Protein AF-A0A7C4YQ25-F1 (afdb_monomer)

Sequence (132 aa):
METMRRYRIRTRPFLCIDPVEAVETGVTVGEETVEELLLIPNPGLGIYTMYAVVMDQPENEIRNIPVMKRGEIVFEKRSEASHYAKKRGDPYVLCGVKSTRVVNQDEIEQFRSIHPGEDDILKKLKMFDTRK

Radius of gyration: 16.85 Å; Cα contacts (8 Å, |Δi|>4): 209; chains: 1; bounding box: 62×26×36 Å

Nearest PDB structures (foldseek):
  5u6f-assembly1_A  TM=2.896E-01  e=2.736E+00  Mobiluncus mulieris
  5u5o-assembly1_A  TM=2.972E-01  e=3.452E+00  Mobiluncus mulieris
  1c7s-assembly1_A-2  TM=2.455E-01  e=6.543E+00  Serratia marcescens

Foldseek 3Di:
DDKAKWKEWPPDFFIHRDVLLRVVVDDPPPDTWIKIWIKDWPDDPDDFQKKKKFFPDDVVVLVVDRRVRRQIGMDRDPVVQVVSDVVVDPPITMIGGPDMDTDDPVNNVVVCVVCVDVVNVVVVVVVVVPPD

Mean predicted aligned error: 8.22 Å

Solvent-accessible surface area (backbone atoms only — not comparable to full-atom values): 7607 Å² total; per-residue (Å²): 133,77,69,49,68,34,16,29,37,78,94,50,72,49,44,26,79,41,62,56,59,38,48,71,77,66,62,61,95,83,79,71,58,41,30,42,35,39,30,31,66,71,56,69,95,69,94,50,76,30,20,31,29,39,62,70,62,59,67,77,62,54,68,77,43,59,56,90,73,58,72,21,32,74,32,70,44,62,67,60,33,52,50,52,31,63,74,65,37,84,57,46,40,48,23,28,37,77,49,75,45,78,56,55,69,68,60,36,54,50,52,43,69,78,51,62,49,71,66,56,54,52,51,52,52,56,66,60,69,68,76,119

Structure (mmCIF, N/CA/C/O backbone):
data_AF-A0A7C4YQ25-F1
#
_entry.id   AF-A0A7C4YQ25-F1
#
loop_
_atom_site.group_PDB
_atom_site.id
_atom_site.type_symbol
_atom_site.label_atom_id
_atom_site.label_alt_id
_atom_site.label_comp_id
_atom_site.label_asym_id
_atom_site.label_entity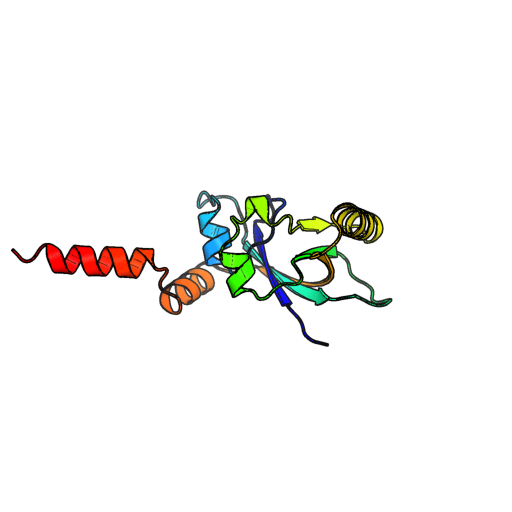_id
_atom_site.label_seq_id
_atom_site.pdbx_PDB_ins_code
_atom_site.Cartn_x
_atom_site.Cartn_y
_atom_site.Cartn_z
_atom_site.occupancy
_atom_site.B_iso_or_equiv
_atom_site.auth_seq_id
_atom_site.auth_comp_id
_atom_site.auth_asym_id
_atom_site.auth_atom_id
_atom_site.pdbx_PDB_model_num
ATOM 1 N N . MET A 1 1 ? 4.122 14.208 -14.206 1.00 59.41 1 MET A N 1
ATOM 2 C CA . MET A 1 1 ? 4.095 12.846 -13.638 1.00 59.41 1 MET A CA 1
ATOM 3 C C . MET A 1 1 ? 2.822 12.729 -12.842 1.00 59.41 1 MET A C 1
ATOM 5 O O . MET A 1 1 ? 2.626 13.529 -11.935 1.00 59.41 1 MET A O 1
ATOM 9 N N . GLU A 1 2 ? 1.956 11.809 -13.236 1.00 80.88 2 GLU A N 1
ATOM 10 C CA . GLU A 1 2 ? 0.742 11.496 -12.490 1.00 80.88 2 GLU A CA 1
ATOM 11 C C . GLU A 1 2 ? 1.126 10.767 -11.200 1.00 80.88 2 GLU A C 1
ATOM 13 O O . GLU A 1 2 ? 2.041 9.943 -11.197 1.00 80.88 2 GLU A O 1
ATOM 18 N N . THR A 1 3 ? 0.508 11.144 -10.085 1.00 89.44 3 THR A N 1
ATOM 19 C CA . THR A 1 3 ? 0.790 10.561 -8.769 1.00 89.44 3 THR A CA 1
ATOM 20 C C . THR A 1 3 ? -0.441 9.840 -8.263 1.00 89.44 3 THR A C 1
ATOM 22 O O . THR A 1 3 ? -1.535 10.388 -8.356 1.00 89.44 3 THR A O 1
ATOM 25 N N . MET A 1 4 ? -0.248 8.675 -7.657 1.00 93.69 4 MET A N 1
ATOM 26 C CA . MET A 1 4 ? -1.328 7.882 -7.069 1.00 93.69 4 MET A CA 1
ATOM 27 C C . MET A 1 4 ? -1.310 7.998 -5.549 1.00 93.69 4 MET A C 1
ATOM 29 O O . MET A 1 4 ? -0.251 8.204 -4.951 1.00 93.69 4 MET A O 1
ATOM 33 N N . ARG A 1 5 ? -2.473 7.847 -4.915 1.00 95.31 5 ARG A N 1
ATOM 34 C CA . ARG A 1 5 ? -2.583 7.768 -3.457 1.00 95.31 5 ARG A CA 1
ATOM 35 C C . ARG A 1 5 ? -2.939 6.351 -3.049 1.00 95.31 5 ARG A C 1
ATOM 37 O O . ARG A 1 5 ? -3.781 5.702 -3.668 1.00 95.31 5 ARG A O 1
ATOM 44 N N . ARG A 1 6 ? -2.279 5.881 -2.000 1.00 95.75 6 ARG A N 1
ATOM 45 C CA . ARG A 1 6 ? -2.637 4.654 -1.297 1.00 95.75 6 ARG A CA 1
ATOM 46 C C . ARG A 1 6 ? -2.531 4.888 0.192 1.00 95.75 6 ARG A C 1
ATOM 48 O O . ARG A 1 6 ? -1.771 5.742 0.636 1.00 95.75 6 ARG A O 1
ATOM 55 N N . TYR A 1 7 ? -3.277 4.113 0.950 1.00 94.69 7 TYR A N 1
ATOM 56 C CA . TYR A 1 7 ? -3.322 4.187 2.395 1.00 94.69 7 TYR A CA 1
ATOM 57 C C . TYR A 1 7 ? -2.805 2.880 2.968 1.00 94.69 7 TYR A C 1
ATOM 59 O O . TYR A 1 7 ? -2.970 1.821 2.367 1.00 94.69 7 TYR A O 1
ATOM 67 N N . ARG A 1 8 ? -2.153 2.931 4.122 1.00 91.69 8 ARG A N 1
ATOM 68 C CA . ARG A 1 8 ? -1.761 1.718 4.837 1.00 91.69 8 ARG A CA 1
ATOM 69 C C . ARG A 1 8 ? -1.963 1.883 6.318 1.00 91.69 8 ARG A C 1
ATOM 71 O O . ARG A 1 8 ? -1.811 2.972 6.863 1.00 91.69 8 ARG A O 1
ATOM 78 N N . ILE A 1 9 ? -2.177 0.755 6.962 1.00 89.56 9 ILE A N 1
ATOM 79 C CA . ILE A 1 9 ? -1.927 0.610 8.381 1.00 89.56 9 ILE A CA 1
ATOM 80 C C . ILE A 1 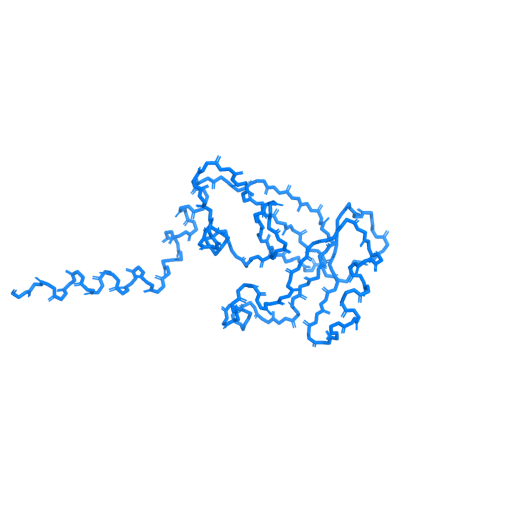9 ? -0.465 0.176 8.530 1.00 89.56 9 ILE A C 1
ATOM 82 O O . ILE A 1 9 ? -0.059 -0.807 7.913 1.00 89.56 9 ILE A O 1
ATOM 86 N N . ARG A 1 10 ? 0.346 0.886 9.326 1.00 84.62 10 ARG A N 1
ATOM 87 C CA . ARG A 1 10 ? 1.803 0.632 9.420 1.00 84.62 10 ARG A CA 1
ATOM 88 C C . ARG A 1 10 ? 2.166 -0.818 9.791 1.00 84.62 10 ARG A C 1
ATOM 90 O O . ARG A 1 10 ? 3.188 -1.328 9.346 1.00 84.62 10 ARG A O 1
ATOM 97 N N . THR A 1 11 ? 1.338 -1.473 10.595 1.00 82.81 11 THR A N 1
ATOM 98 C CA . THR A 1 11 ? 1.493 -2.864 11.059 1.00 82.81 11 THR A CA 1
ATOM 99 C C . THR A 1 11 ? 1.047 -3.907 10.029 1.00 82.81 11 THR A C 1
ATOM 101 O O . THR A 1 11 ? 1.214 -5.106 10.257 1.00 82.81 11 THR A O 1
ATOM 104 N N . ARG A 1 12 ? 0.469 -3.488 8.896 1.00 86.31 12 ARG A N 1
ATOM 105 C CA . ARG A 1 12 ? -0.112 -4.377 7.887 1.00 86.31 12 ARG A CA 1
ATOM 106 C C . ARG A 1 12 ? 0.681 -4.345 6.580 1.00 86.31 12 ARG A C 1
ATOM 108 O O . ARG A 1 12 ? 1.217 -3.306 6.200 1.00 86.31 12 ARG A O 1
ATOM 115 N N . PRO A 1 13 ? 0.747 -5.480 5.862 1.00 86.50 13 PRO A N 1
ATOM 116 C CA . PRO A 1 13 ? 1.562 -5.585 4.655 1.00 86.50 13 PRO A CA 1
ATOM 117 C C . PRO A 1 13 ? 0.873 -5.043 3.394 1.00 86.50 13 PRO A C 1
ATOM 119 O O . PRO A 1 13 ? 1.524 -4.931 2.362 1.00 86.50 13 PRO A O 1
ATOM 122 N N . PHE A 1 14 ? -0.429 -4.760 3.438 1.00 91.50 14 PHE A N 1
ATOM 123 C CA . PHE A 1 14 ? -1.232 -4.427 2.261 1.00 91.50 14 PHE A CA 1
ATOM 124 C C . PHE A 1 14 ? -1.552 -2.931 2.166 1.00 91.50 14 PHE A C 1
ATOM 126 O O . PHE A 1 14 ? -1.590 -2.221 3.172 1.00 91.50 14 PHE A O 1
ATOM 133 N N . LEU A 1 15 ? -1.811 -2.469 0.942 1.00 94.31 15 LEU A N 1
ATOM 134 C CA . LEU A 1 15 ? -2.263 -1.110 0.651 1.00 94.31 15 LEU A CA 1
ATOM 135 C C . LEU A 1 15 ? -3.774 -1.055 0.387 1.00 94.31 15 LEU A C 1
ATOM 137 O O . LEU A 1 15 ? -4.359 -1.981 -0.171 1.00 94.31 15 LEU A O 1
ATOM 141 N N . CYS A 1 16 ? -4.376 0.060 0.787 1.00 93.81 16 CYS A N 1
ATOM 142 C CA . CYS A 1 16 ? -5.784 0.409 0.621 1.00 93.81 16 CYS A CA 1
ATOM 143 C C . CYS A 1 16 ? -5.913 1.617 -0.320 1.00 93.81 16 CYS A C 1
ATOM 145 O O . CYS A 1 16 ? -4.983 2.416 -0.458 1.00 93.81 16 CYS A O 1
ATOM 147 N N . ILE A 1 17 ? -7.061 1.767 -0.970 1.00 93.56 17 ILE A N 1
ATOM 148 C CA . ILE A 1 17 ? -7.333 2.850 -1.925 1.00 93.56 17 ILE A CA 1
ATOM 149 C C . ILE A 1 17 ? -7.742 4.132 -1.201 1.00 93.56 17 ILE A C 1
ATOM 151 O O . ILE A 1 17 ? -7.382 5.220 -1.642 1.00 93.56 17 ILE A O 1
ATOM 155 N N . ASP A 1 18 ? -8.438 4.018 -0.072 1.00 91.38 18 ASP A N 1
ATOM 156 C CA . ASP A 1 18 ? -8.883 5.151 0.739 1.00 91.38 18 ASP A CA 1
ATOM 157 C C . ASP A 1 18 ? -8.703 4.865 2.247 1.00 91.38 18 ASP A C 1
ATOM 159 O O . ASP A 1 18 ? -8.423 3.723 2.639 1.00 91.38 18 ASP A O 1
ATOM 163 N N . PRO A 1 19 ? -8.784 5.892 3.115 1.00 89.19 19 PRO A N 1
ATOM 164 C CA . PRO A 1 19 ? -8.499 5.710 4.532 1.00 89.19 19 PRO A CA 1
ATOM 165 C C . PRO A 1 19 ? -9.632 4.997 5.287 1.00 89.19 19 PRO A C 1
ATOM 167 O O . PRO A 1 19 ? -9.380 4.454 6.361 1.00 89.19 19 PRO A O 1
ATOM 170 N N . VAL A 1 20 ? -10.857 4.962 4.746 1.00 88.31 20 VAL A N 1
ATOM 171 C CA . VAL A 1 20 ? -11.988 4.241 5.354 1.00 88.31 20 VAL A CA 1
ATOM 172 C C . VAL A 1 20 ? -11.782 2.741 5.185 1.00 88.31 20 VAL A C 1
ATOM 174 O O . VAL A 1 20 ? -11.849 2.005 6.168 1.00 88.31 20 VAL A O 1
ATOM 177 N N . GLU A 1 21 ? -11.410 2.314 3.978 1.00 88.31 21 GLU A N 1
ATOM 178 C CA . GLU A 1 21 ? -11.037 0.933 3.675 1.00 88.31 21 GLU A CA 1
ATOM 179 C C . GLU A 1 21 ? -9.891 0.457 4.579 1.00 88.31 21 GLU A C 1
ATOM 181 O O . GLU A 1 21 ? -9.932 -0.658 5.100 1.00 88.31 21 GLU A O 1
ATOM 186 N N . ALA A 1 22 ? -8.900 1.321 4.837 1.00 86.12 22 ALA A N 1
ATOM 187 C CA . ALA A 1 22 ? -7.835 1.011 5.785 1.00 86.12 22 ALA A CA 1
ATOM 188 C C . ALA A 1 22 ? -8.407 0.696 7.175 1.00 86.12 22 ALA A C 1
ATOM 190 O O . ALA A 1 22 ? -8.119 -0.367 7.714 1.00 86.12 22 ALA A O 1
ATOM 191 N N . VAL A 1 23 ? -9.271 1.548 7.732 1.00 84.50 23 VAL A N 1
ATOM 192 C CA . VAL A 1 23 ? -9.867 1.321 9.061 1.00 84.50 23 VAL A CA 1
ATOM 193 C C . VAL A 1 23 ? -10.714 0.044 9.120 1.00 84.50 23 VAL A C 1
ATOM 195 O O . VAL A 1 23 ? -10.619 -0.718 10.087 1.00 84.50 23 VAL A O 1
ATOM 198 N N . GLU A 1 24 ? -11.500 -0.225 8.079 1.00 84.19 24 GLU A N 1
ATOM 199 C CA . GLU A 1 24 ? -12.380 -1.397 7.993 1.00 84.19 24 GLU A CA 1
ATOM 200 C C . GLU A 1 24 ? -11.619 -2.727 7.935 1.00 84.19 24 GLU A C 1
ATOM 202 O O . GLU A 1 24 ? -12.147 -3.758 8.354 1.00 84.19 24 GLU A O 1
ATOM 207 N N . THR A 1 25 ? -10.352 -2.723 7.503 1.00 78.31 25 THR A N 1
ATOM 208 C CA . THR A 1 25 ? -9.513 -3.935 7.479 1.00 78.31 25 THR A CA 1
ATOM 209 C C . THR A 1 25 ? -9.076 -4.447 8.862 1.00 78.31 25 THR A C 1
ATOM 211 O O . THR A 1 25 ? -8.394 -5.472 8.942 1.00 78.31 25 THR A O 1
ATOM 214 N N . GLY A 1 26 ? -9.519 -3.807 9.952 1.00 60.72 26 GLY A N 1
ATOM 215 C CA . GLY A 1 26 ? -9.449 -4.369 11.305 1.00 60.72 26 GLY A CA 1
ATOM 216 C C . GLY A 1 26 ? -8.677 -3.534 12.321 1.00 60.72 26 GLY A C 1
ATOM 217 O O . GLY A 1 26 ? -7.992 -4.110 13.168 1.00 60.72 26 GLY A O 1
ATOM 218 N N . VAL A 1 27 ? -8.791 -2.203 12.271 1.00 57.75 27 VAL A N 1
ATOM 219 C CA . VAL A 1 27 ? -8.182 -1.332 13.285 1.00 57.75 27 VAL A CA 1
ATOM 2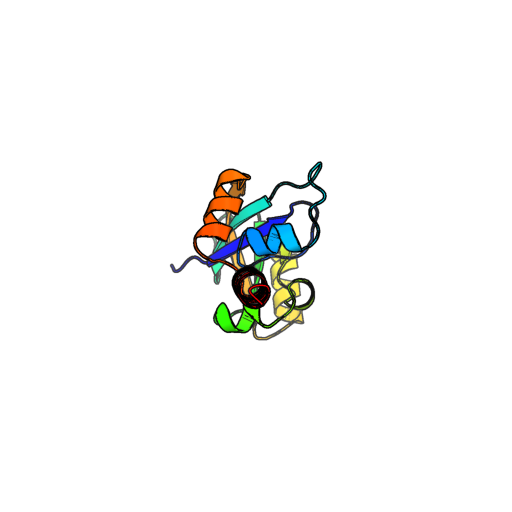20 C C . VAL A 1 27 ? -8.938 -1.480 14.607 1.00 57.75 27 VAL A C 1
ATOM 222 O O . VAL A 1 27 ? -10.017 -0.921 14.800 1.00 57.75 27 VAL A O 1
ATOM 225 N N . THR A 1 28 ? -8.365 -2.206 15.566 1.00 54.12 28 THR A N 1
ATOM 226 C CA . THR A 1 28 ? -8.715 -2.003 16.975 1.00 54.12 28 THR A CA 1
ATOM 227 C C . THR A 1 28 ? -8.204 -0.627 17.389 1.00 54.12 28 THR A C 1
ATOM 229 O O . THR A 1 28 ? -7.014 -0.347 17.267 1.00 54.12 28 THR A O 1
ATOM 232 N N . VAL A 1 29 ? -9.121 0.215 17.875 1.00 54.50 29 VAL A N 1
ATOM 233 C CA . VAL A 1 29 ? -9.039 1.672 18.142 1.00 54.50 29 VAL A CA 1
ATOM 234 C C . VAL A 1 29 ? -7.800 2.152 18.939 1.00 54.50 29 VAL A C 1
ATOM 236 O O . VAL A 1 29 ? -7.594 3.352 19.077 1.00 54.50 29 VAL A O 1
ATOM 239 N N . GLY A 1 30 ? -6.945 1.258 19.443 1.00 54.22 30 GLY A N 1
ATOM 240 C CA . GLY A 1 30 ? -5.815 1.594 20.311 1.00 54.22 30 GLY A CA 1
ATOM 241 C C . GLY A 1 30 ? -4.421 1.675 19.675 1.00 54.22 30 GLY A C 1
ATOM 242 O O . GLY A 1 30 ? -3.587 2.374 20.241 1.00 54.22 30 GLY A O 1
ATOM 243 N N . GLU A 1 31 ? -4.117 0.988 18.562 1.00 56.31 31 GLU A N 1
ATOM 244 C CA . GLU A 1 31 ? -2.695 0.696 18.248 1.00 56.31 31 GLU A CA 1
ATOM 245 C C . GLU A 1 31 ? -2.208 0.989 16.826 1.00 56.31 31 GLU A C 1
ATOM 247 O O . GLU A 1 31 ? -0.998 0.955 16.594 1.00 56.31 31 GLU A O 1
ATOM 252 N N . GLU A 1 32 ? -3.075 1.318 15.866 1.00 67.69 32 GLU A N 1
ATOM 253 C CA . GLU A 1 32 ? -2.627 1.366 14.472 1.00 67.69 32 GLU A CA 1
ATOM 254 C C . GLU A 1 32 ? -2.813 2.738 13.798 1.00 67.69 32 GLU A C 1
ATOM 256 O O . GLU A 1 32 ? -3.905 3.296 13.722 1.00 67.69 32 GLU A O 1
ATOM 261 N N . THR A 1 33 ? -1.702 3.302 13.306 1.00 85.06 33 THR A N 1
ATOM 262 C CA . THR A 1 33 ? -1.649 4.580 12.578 1.00 85.06 33 THR A CA 1
ATOM 263 C C . THR A 1 33 ? -1.929 4.362 11.090 1.00 85.06 33 THR A C 1
ATOM 265 O O . THR A 1 33 ? -1.197 3.612 10.433 1.00 85.06 33 THR A O 1
ATOM 268 N N . VAL A 1 34 ? -2.944 5.051 10.556 1.00 90.44 34 VAL A N 1
ATOM 269 C CA . VAL A 1 34 ? -3.205 5.118 9.111 1.00 90.44 34 VAL A CA 1
ATOM 270 C C . VAL A 1 34 ? -2.264 6.140 8.478 1.00 90.44 34 VAL A C 1
ATOM 272 O O . VAL A 1 34 ? -2.163 7.282 8.929 1.00 90.44 34 VAL A O 1
ATOM 275 N N . GLU A 1 35 ? -1.570 5.735 7.422 1.00 93.19 35 GLU A N 1
ATOM 276 C CA . GLU A 1 35 ? -0.685 6.590 6.637 1.00 93.19 35 GLU A CA 1
ATOM 277 C C . GLU A 1 35 ? -1.190 6.706 5.203 1.00 93.19 35 GLU A C 1
ATOM 279 O O . GLU A 1 35 ? -1.525 5.704 4.578 1.00 93.19 35 GLU A O 1
ATOM 284 N N . GLU A 1 36 ? -1.176 7.919 4.661 1.00 95.88 36 GLU A N 1
ATOM 285 C CA . GLU A 1 36 ? -1.318 8.180 3.233 1.00 95.88 36 GLU A CA 1
ATOM 286 C C . GLU A 1 36 ? 0.069 8.193 2.585 1.00 95.88 36 GLU A C 1
ATOM 288 O O . GLU A 1 36 ? 0.991 8.874 3.044 1.00 95.88 36 GLU A O 1
ATOM 293 N N . LEU A 1 37 ? 0.205 7.441 1.500 1.00 96.44 37 LEU A N 1
ATOM 294 C CA . LEU A 1 37 ? 1.392 7.327 0.674 1.00 96.44 37 LEU A CA 1
ATOM 295 C C . LEU A 1 37 ? 1.114 7.990 -0.672 1.00 96.44 37 LEU A C 1
ATOM 297 O O . LEU A 1 37 ? 0.185 7.611 -1.388 1.00 96.44 37 LEU A O 1
ATOM 301 N N . LEU A 1 38 ? 1.968 8.942 -1.043 1.00 96.25 38 LEU A N 1
ATOM 302 C CA . LEU A 1 38 ? 1.965 9.536 -2.375 1.00 96.25 38 LEU A CA 1
ATOM 303 C C . LEU A 1 38 ? 2.964 8.787 -3.260 1.00 96.25 38 LEU A C 1
ATOM 305 O O . LEU A 1 38 ? 4.171 8.816 -3.012 1.00 96.25 38 LEU A O 1
ATOM 309 N N . LEU A 1 39 ? 2.462 8.115 -4.288 1.00 95.62 39 LEU A N 1
ATOM 310 C CA . LEU A 1 39 ? 3.208 7.190 -5.134 1.00 95.62 39 LEU A CA 1
ATOM 311 C C . LEU A 1 39 ? 3.509 7.803 -6.504 1.00 95.62 39 LEU A C 1
ATOM 313 O O . LEU A 1 39 ? 2.655 8.451 -7.109 1.00 95.62 39 LEU A O 1
ATOM 317 N N . ILE A 1 40 ? 4.719 7.560 -7.010 1.00 94.56 40 ILE A N 1
ATOM 318 C CA . ILE A 1 40 ? 5.126 7.896 -8.380 1.00 94.56 40 ILE A CA 1
ATOM 319 C C . ILE A 1 40 ? 5.301 6.589 -9.163 1.00 94.56 40 ILE A C 1
ATOM 321 O O . ILE A 1 40 ? 6.230 5.840 -8.841 1.00 94.56 40 ILE A O 1
ATOM 325 N N . PRO A 1 41 ? 4.454 6.294 -10.165 1.00 93.12 41 PRO A N 1
ATOM 326 C CA . PRO A 1 41 ? 4.603 5.113 -11.009 1.00 93.12 41 PRO A CA 1
ATOM 327 C C . PRO A 1 41 ? 5.862 5.204 -11.868 1.00 93.12 41 PRO A C 1
ATOM 329 O O . PRO A 1 41 ? 6.282 6.293 -12.265 1.00 93.12 41 PRO A O 1
ATOM 332 N N . ASN A 1 42 ? 6.457 4.044 -12.151 1.00 90.19 42 ASN A N 1
ATOM 333 C CA . ASN A 1 42 ? 7.674 3.907 -12.950 1.00 90.19 42 ASN A CA 1
ATOM 334 C C . ASN A 1 42 ? 8.774 4.887 -12.502 1.00 90.19 42 ASN A C 1
ATOM 336 O O . ASN A 1 42 ? 9.253 5.705 -13.295 1.00 90.19 42 ASN A O 1
ATOM 340 N N . PRO A 1 43 ? 9.173 4.841 -11.213 1.00 87.50 43 PRO A N 1
ATOM 341 C CA . PRO A 1 43 ? 10.139 5.778 -10.672 1.00 87.50 43 PRO A CA 1
ATOM 342 C C . PRO A 1 43 ? 11.464 5.635 -11.428 1.00 87.50 43 PRO A C 1
ATOM 344 O O . PRO A 1 43 ? 12.046 4.545 -11.501 1.00 87.50 43 PRO A O 1
ATOM 347 N N . GLY A 1 44 ? 11.957 6.748 -11.972 1.00 82.56 44 GLY A N 1
ATOM 348 C CA . GLY A 1 44 ? 13.286 6.831 -12.574 1.00 82.56 44 GLY A CA 1
ATOM 349 C C . GLY A 1 44 ? 14.404 6.672 -11.534 1.00 82.56 44 GLY A C 1
ATOM 350 O O . GLY A 1 44 ? 14.259 5.980 -10.523 1.00 82.56 44 GLY A O 1
ATOM 351 N N . LEU A 1 45 ? 15.528 7.354 -11.746 1.00 77.06 45 LEU A N 1
ATOM 352 C CA . LEU A 1 45 ? 16.695 7.332 -10.846 1.00 77.06 45 LEU A CA 1
ATOM 353 C C . LEU A 1 45 ? 16.530 8.207 -9.583 1.00 77.06 45 LEU A C 1
ATOM 355 O O . LEU A 1 45 ? 17.515 8.651 -9.001 1.00 77.06 45 LEU A O 1
ATOM 359 N N . GLY A 1 46 ? 15.293 8.486 -9.162 1.00 74.50 46 GLY A N 1
ATOM 360 C CA . GLY A 1 46 ? 15.027 9.273 -7.957 1.00 74.50 46 GLY A CA 1
ATOM 361 C C . GLY A 1 46 ? 15.459 8.558 -6.672 1.00 74.50 46 GLY A C 1
ATOM 362 O O . GLY A 1 46 ? 15.496 7.327 -6.611 1.00 74.50 46 GLY A O 1
ATOM 363 N N . ILE A 1 47 ? 15.757 9.342 -5.632 1.00 82.56 47 ILE A N 1
ATOM 364 C CA . ILE A 1 47 ? 16.044 8.834 -4.286 1.00 82.56 47 ILE A CA 1
ATOM 365 C C . ILE A 1 47 ? 14.707 8.647 -3.567 1.00 82.56 47 ILE A C 1
ATOM 367 O O . ILE A 1 47 ? 14.091 9.616 -3.129 1.00 82.56 47 ILE A O 1
ATOM 371 N N . TYR A 1 48 ? 14.259 7.398 -3.462 1.00 91.25 48 TYR A N 1
ATOM 372 C CA . TYR A 1 48 ? 13.074 7.018 -2.695 1.00 91.25 48 TYR A CA 1
ATOM 373 C C . TYR A 1 48 ? 13.498 6.150 -1.516 1.00 91.25 48 TYR A C 1
ATOM 375 O O . TYR A 1 48 ? 14.282 5.213 -1.686 1.00 91.25 48 TYR A O 1
ATOM 383 N N . THR A 1 49 ? 12.972 6.458 -0.332 1.00 90.88 49 THR A N 1
ATOM 384 C CA . THR A 1 49 ? 13.211 5.689 0.899 1.00 90.88 49 THR A CA 1
ATOM 385 C C . THR A 1 49 ? 12.393 4.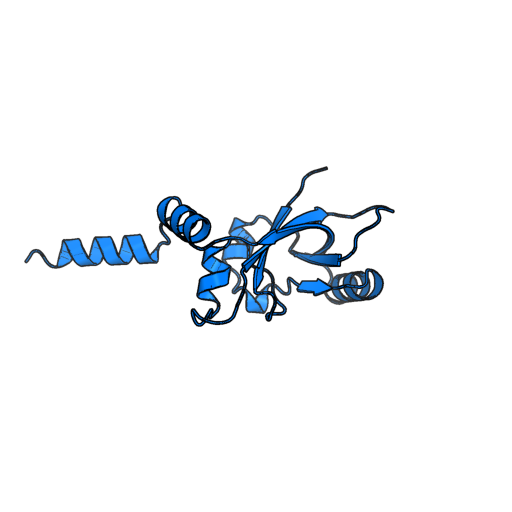402 0.949 1.00 90.88 49 THR A C 1
ATOM 387 O O . THR A 1 49 ? 12.780 3.457 1.625 1.00 90.88 49 THR A O 1
ATOM 390 N N . MET A 1 50 ? 11.271 4.360 0.227 1.00 95.31 50 MET A N 1
ATOM 391 C CA . MET A 1 50 ? 10.398 3.198 0.098 1.00 95.31 50 MET A CA 1
ATOM 392 C C . MET A 1 50 ? 9.889 3.067 -1.337 1.00 95.31 50 MET A C 1
ATOM 394 O O . MET A 1 50 ? 9.832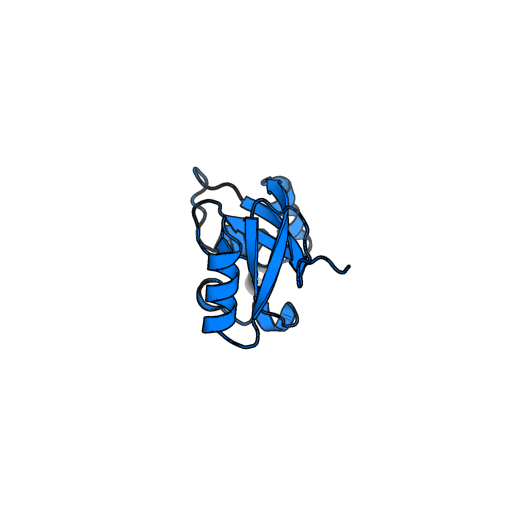 4.033 -2.105 1.00 95.31 50 MET A O 1
ATOM 398 N N . TYR A 1 51 ? 9.469 1.856 -1.675 1.00 95.94 51 TYR A N 1
ATOM 399 C CA . TYR A 1 51 ? 8.906 1.479 -2.962 1.00 95.94 51 TYR A CA 1
ATOM 400 C C . TYR A 1 51 ? 7.599 0.737 -2.732 1.00 95.94 51 TYR A C 1
ATOM 402 O O . TYR A 1 51 ? 7.470 0.004 -1.761 1.00 95.94 51 TYR A O 1
ATOM 410 N N . ALA A 1 52 ? 6.635 0.902 -3.623 1.00 96.62 52 ALA A N 1
ATOM 411 C CA . ALA A 1 52 ? 5.387 0.157 -3.580 1.00 96.62 52 ALA A CA 1
ATOM 412 C C . ALA A 1 52 ? 5.212 -0.629 -4.873 1.00 96.62 52 ALA A C 1
ATOM 414 O O . ALA A 1 52 ? 5.724 -0.237 -5.920 1.00 96.62 52 ALA A O 1
ATOM 415 N N . VAL A 1 53 ? 4.489 -1.734 -4.796 1.00 96.62 53 VAL A N 1
ATOM 416 C CA . VAL A 1 53 ? 3.946 -2.412 -5.968 1.00 96.62 53 VAL A CA 1
ATOM 417 C C . VAL A 1 53 ? 2.439 -2.314 -5.860 1.00 96.62 53 VAL A C 1
ATOM 419 O O . VAL A 1 53 ? 1.889 -2.687 -4.826 1.00 96.62 53 VAL A O 1
ATOM 422 N N . VAL A 1 54 ? 1.795 -1.772 -6.890 1.00 96.00 54 VAL A N 1
ATOM 423 C CA . VAL A 1 54 ? 0.342 -1.554 -6.929 1.00 96.00 54 VAL A CA 1
ATOM 424 C C . VAL A 1 54 ? -0.240 -2.079 -8.232 1.00 96.00 54 VAL A C 1
ATOM 426 O O . VAL A 1 54 ? 0.506 -2.298 -9.190 1.00 96.00 54 VAL A O 1
ATOM 429 N N . MET A 1 55 ? -1.553 -2.297 -8.260 1.00 95.19 55 MET A N 1
ATOM 430 C CA . MET A 1 55 ? -2.234 -2.697 -9.485 1.00 95.19 55 MET A CA 1
ATOM 431 C C . MET A 1 55 ? -2.311 -1.510 -10.453 1.00 95.19 55 MET A C 1
ATOM 433 O O . MET A 1 55 ? -2.731 -0.419 -10.072 1.00 95.19 55 MET A O 1
ATOM 437 N N . ASP A 1 56 ? -1.915 -1.729 -11.703 1.00 91.94 56 ASP A N 1
ATOM 438 C CA . ASP A 1 56 ? -2.036 -0.786 -12.815 1.00 91.94 56 ASP A CA 1
ATOM 439 C C . ASP A 1 56 ? -3.400 -0.965 -13.490 1.00 91.94 56 ASP A C 1
ATOM 441 O O . ASP A 1 56 ? -3.528 -1.478 -14.601 1.00 91.94 56 ASP A O 1
ATOM 445 N N . GLN A 1 57 ? -4.448 -0.642 -12.735 1.00 92.12 57 GLN A N 1
ATOM 446 C CA . GLN A 1 57 ? -5.838 -0.704 -13.176 1.00 92.12 57 GLN A CA 1
ATOM 447 C C . GLN A 1 57 ? -6.611 0.517 -12.662 1.00 92.12 57 GLN A C 1
ATOM 449 O O . GLN A 1 57 ? -6.205 1.144 -11.677 1.00 92.12 57 GLN A O 1
ATOM 454 N N . PRO A 1 58 ? -7.751 0.854 -13.284 1.00 90.94 58 PRO A N 1
ATOM 455 C CA . PRO A 1 58 ? -8.659 1.867 -12.761 1.00 90.94 58 PRO A CA 1
ATOM 456 C C . PRO A 1 58 ? -9.087 1.573 -11.313 1.00 90.94 58 PRO A C 1
ATOM 458 O O . PRO A 1 58 ? -9.419 0.438 -10.969 1.00 90.94 58 PRO A O 1
ATOM 461 N N . GLU A 1 59 ? -9.123 2.591 -10.446 1.00 89.75 59 GLU A N 1
ATOM 462 C CA . GLU A 1 59 ? -9.422 2.392 -9.017 1.00 89.75 59 GLU A CA 1
ATOM 463 C C . GLU A 1 59 ? -10.785 1.733 -8.768 1.00 89.75 59 GLU A C 1
ATOM 465 O O . GLU A 1 59 ? -10.923 0.936 -7.844 1.00 89.75 59 GLU A O 1
ATOM 470 N N . ASN A 1 60 ? -11.784 2.013 -9.606 1.00 89.00 60 ASN A N 1
ATOM 471 C CA . ASN A 1 60 ? -13.099 1.372 -9.552 1.00 89.00 60 ASN A CA 1
ATOM 472 C C . ASN A 1 60 ? -13.038 -0.141 -9.822 1.00 89.00 60 ASN A C 1
ATOM 474 O O . ASN A 1 60 ? -13.829 -0.883 -9.247 1.00 89.00 60 ASN A O 1
ATOM 478 N N . GLU A 1 61 ? -12.107 -0.614 -10.653 1.00 91.75 61 GLU A N 1
ATOM 479 C CA . GLU A 1 61 ? -11.888 -2.048 -10.861 1.00 91.75 61 GLU A CA 1
ATOM 480 C C . GLU A 1 61 ? -11.191 -2.674 -9.653 1.00 91.75 61 GLU A C 1
ATOM 482 O O . GLU A 1 61 ? -11.623 -3.717 -9.159 1.00 91.75 61 GLU A O 1
ATOM 487 N N . ILE A 1 62 ? -10.160 -2.004 -9.131 1.00 92.62 62 ILE A N 1
ATOM 488 C CA . ILE A 1 62 ? -9.390 -2.478 -7.975 1.00 92.62 62 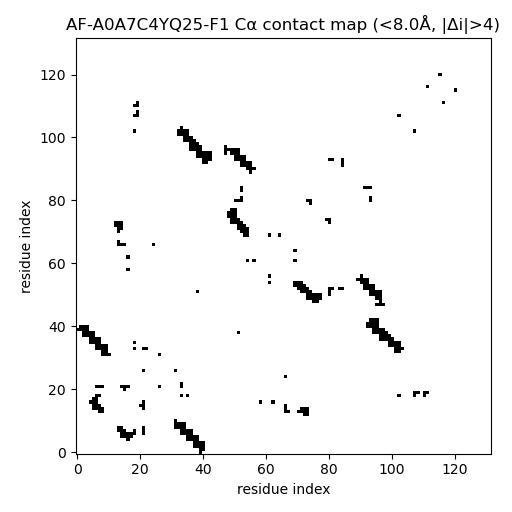ILE A CA 1
ATOM 489 C C . ILE A 1 62 ? -10.290 -2.580 -6.731 1.00 92.62 62 ILE A C 1
ATOM 491 O O . ILE A 1 62 ? -10.176 -3.542 -5.966 1.00 92.62 62 ILE A O 1
ATOM 495 N N . ARG A 1 63 ? -11.235 -1.644 -6.552 1.00 91.12 63 ARG A N 1
ATOM 496 C CA . ARG A 1 63 ? -12.220 -1.647 -5.452 1.00 91.12 63 ARG A CA 1
ATOM 497 C C . ARG A 1 63 ? -13.032 -2.941 -5.366 1.00 91.12 63 ARG A C 1
ATOM 499 O O . ARG A 1 63 ? 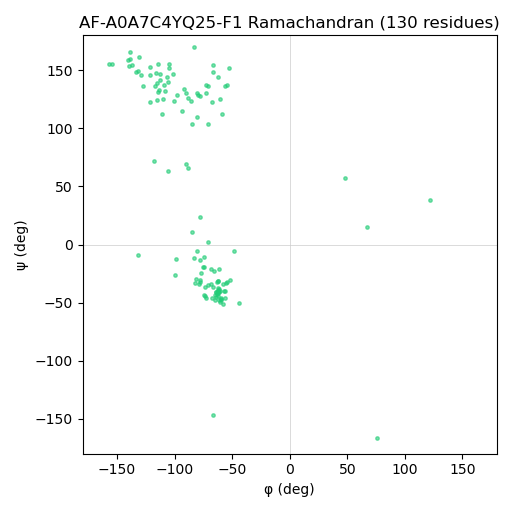-13.330 -3.383 -4.262 1.00 91.12 63 ARG A O 1
ATOM 506 N N . ASN A 1 64 ? -13.304 -3.598 -6.494 1.00 90.62 64 ASN A N 1
ATOM 507 C CA . ASN A 1 64 ? -14.049 -4.864 -6.530 1.00 90.62 64 ASN A CA 1
ATOM 508 C C . ASN A 1 64 ? -13.229 -6.074 -6.048 1.00 90.62 64 ASN A C 1
ATOM 510 O O . ASN A 1 64 ? -13.767 -7.165 -5.856 1.00 90.62 64 ASN A O 1
ATOM 514 N N . ILE A 1 65 ? -11.920 -5.906 -5.863 1.00 90.69 65 ILE A N 1
ATOM 515 C CA . ILE A 1 65 ? -11.022 -6.942 -5.362 1.00 90.69 65 ILE A CA 1
ATOM 516 C C . ILE A 1 65 ? -10.832 -6.712 -3.857 1.00 90.69 65 ILE A C 1
ATOM 518 O O . ILE A 1 65 ? -10.460 -5.606 -3.462 1.00 90.69 65 ILE A O 1
ATOM 522 N N . PRO A 1 66 ? -11.015 -7.729 -2.994 1.00 90.06 66 PRO A N 1
ATOM 523 C CA . PRO A 1 66 ? -10.728 -7.594 -1.568 1.00 90.06 66 PRO A CA 1
ATOM 524 C C . PRO A 1 66 ? -9.281 -7.156 -1.327 1.00 90.06 66 PRO A C 1
ATOM 526 O O . PRO A 1 66 ? -8.371 -7.730 -1.926 1.00 90.06 66 PRO A O 1
ATOM 529 N N . VAL A 1 67 ? -9.061 -6.211 -0.409 1.00 90.50 67 VAL A N 1
ATOM 530 C CA . VAL A 1 67 ? -7.748 -5.599 -0.109 1.00 90.50 67 VAL A CA 1
ATOM 531 C C . VAL A 1 67 ? -6.617 -6.632 -0.020 1.00 90.50 67 VAL A C 1
ATOM 533 O O . VAL A 1 67 ? -5.618 -6.544 -0.730 1.00 90.50 67 VAL A O 1
ATOM 536 N N . MET A 1 68 ? -6.825 -7.696 0.763 1.00 88.00 68 MET A N 1
ATOM 537 C CA . MET A 1 68 ? -5.847 -8.775 0.977 1.00 88.00 68 MET A CA 1
ATOM 538 C C . MET A 1 68 ? -5.451 -9.541 -0.294 1.00 88.00 68 MET A C 1
ATOM 540 O O . MET A 1 68 ? -4.419 -10.210 -0.319 1.00 88.00 68 MET A O 1
ATOM 544 N N . LYS A 1 69 ? -6.283 -9.497 -1.339 1.00 90.31 69 LYS A N 1
ATOM 545 C CA . LYS A 1 69 ? -6.089 -10.218 -2.603 1.00 90.31 69 LYS A CA 1
ATOM 546 C C . LYS A 1 69 ? -5.497 -9.350 -3.711 1.00 90.31 69 LYS A C 1
ATOM 548 O O . LYS A 1 69 ? -5.041 -9.912 -4.702 1.00 90.31 69 LYS A O 1
ATOM 553 N N . ARG A 1 70 ? -5.457 -8.023 -3.543 1.00 93.19 70 ARG A N 1
ATOM 554 C CA . ARG A 1 70 ? -4.911 -7.091 -4.546 1.00 93.19 70 ARG A CA 1
ATOM 555 C C . ARG A 1 70 ? -3.405 -7.217 -4.723 1.00 93.19 70 ARG A C 1
ATOM 557 O O . ARG A 1 70 ? -2.873 -6.787 -5.731 1.00 93.19 70 ARG A O 1
ATOM 564 N N . GLY A 1 71 ? -2.709 -7.777 -3.732 1.00 92.06 71 GLY A N 1
ATOM 565 C CA . GLY A 1 71 ? -1.261 -7.962 -3.790 1.00 92.06 71 GLY A CA 1
ATOM 566 C C . GLY A 1 71 ? -0.462 -6.657 -3.780 1.00 92.06 71 GLY A C 1
ATOM 567 O O . GLY A 1 71 ? 0.726 -6.714 -4.097 1.00 92.06 71 GLY A O 1
ATOM 568 N N . GLU A 1 72 ? -1.090 -5.529 -3.425 1.00 95.50 72 GLU A N 1
ATOM 569 C CA . GLU A 1 72 ? -0.437 -4.228 -3.284 1.00 95.50 72 GLU A CA 1
ATOM 570 C C . GLU A 1 72 ? 0.323 -4.143 -1.955 1.00 95.50 72 GLU A C 1
ATOM 572 O O . GLU A 1 72 ? -0.248 -4.425 -0.902 1.00 95.50 72 GLU A O 1
ATOM 577 N N . ILE A 1 73 ? 1.603 -3.769 -1.990 1.00 95.62 73 ILE A N 1
ATOM 578 C CA . ILE A 1 73 ? 2.513 -3.856 -0.833 1.00 95.62 73 ILE A CA 1
ATOM 579 C C . ILE A 1 73 ? 3.658 -2.837 -0.935 1.00 95.62 73 ILE A C 1
ATOM 581 O O . ILE A 1 73 ? 4.032 -2.410 -2.030 1.00 95.62 73 ILE A O 1
ATOM 585 N N . VAL A 1 74 ? 4.227 -2.459 0.214 1.00 95.69 74 VAL A N 1
ATOM 586 C CA . VAL A 1 74 ? 5.379 -1.551 0.345 1.00 95.69 74 VAL A CA 1
ATOM 587 C C . VAL A 1 74 ? 6.638 -2.320 0.738 1.00 95.69 74 VAL A C 1
ATOM 589 O O . VAL A 1 74 ? 6.590 -3.249 1.537 1.00 95.69 74 VAL A O 1
ATOM 592 N N . PHE A 1 75 ? 7.774 -1.877 0.215 1.00 95.56 75 PHE A N 1
ATOM 593 C CA . PHE A 1 75 ? 9.106 -2.398 0.474 1.00 95.56 75 PHE A CA 1
ATOM 594 C C . PHE A 1 75 ? 10.068 -1.253 0.784 1.00 95.56 75 PHE A C 1
ATOM 596 O O . PHE A 1 75 ? 9.964 -0.161 0.224 1.00 95.56 75 PHE A O 1
ATOM 603 N N . GLU A 1 76 ? 11.071 -1.522 1.609 1.00 94.25 76 GLU A N 1
ATOM 604 C CA . GLU A 1 76 ? 12.170 -0.579 1.855 1.00 94.25 76 GLU A CA 1
ATOM 605 C C . GLU A 1 76 ? 13.187 -0.591 0.706 1.00 94.25 76 GLU A C 1
ATOM 607 O O . GLU A 1 76 ? 13.807 0.421 0.385 1.00 94.25 76 GLU A O 1
ATOM 612 N N . LYS A 1 77 ? 13.347 -1.740 0.036 1.00 94.31 77 LYS A N 1
ATOM 613 C CA . LYS A 1 77 ? 14.337 -1.922 -1.029 1.00 94.31 77 LYS A CA 1
ATOM 614 C C . LYS A 1 77 ? 13.690 -2.006 -2.403 1.00 94.31 77 LYS A C 1
ATOM 616 O O . LYS A 1 77 ? 12.803 -2.822 -2.654 1.00 94.31 77 LYS A O 1
ATOM 621 N N . ARG A 1 78 ? 14.240 -1.239 -3.350 1.00 93.81 78 ARG A N 1
ATOM 622 C CA . ARG A 1 78 ? 13.828 -1.262 -4.765 1.00 93.81 78 ARG A CA 1
ATOM 623 C C . ARG A 1 78 ? 13.940 -2.650 -5.390 1.00 93.81 78 ARG A C 1
ATOM 625 O O . ARG A 1 78 ? 13.099 -3.022 -6.202 1.00 93.81 78 ARG A O 1
ATOM 632 N N . SER A 1 79 ? 14.999 -3.389 -5.060 1.00 94.00 79 SER A N 1
ATOM 633 C CA . SER A 1 79 ? 15.263 -4.717 -5.621 1.00 94.00 79 SER A CA 1
ATOM 634 C C . SER A 1 79 ? 14.172 -5.717 -5.248 1.00 94.00 79 SER A C 1
ATOM 636 O O . SER A 1 79 ? 13.706 -6.450 -6.117 1.00 94.00 79 SER A O 1
ATOM 638 N N . GLU A 1 80 ? 13.726 -5.703 -3.991 1.00 96.00 80 GLU A N 1
ATOM 639 C CA . GLU A 1 80 ? 12.650 -6.559 -3.486 1.00 96.00 80 GLU A CA 1
ATOM 640 C C . GLU A 1 80 ? 11.320 -6.214 -4.163 1.00 96.00 80 GLU A C 1
ATOM 642 O O . GLU A 1 80 ? 10.674 -7.100 -4.722 1.00 96.00 80 GLU A O 1
ATOM 647 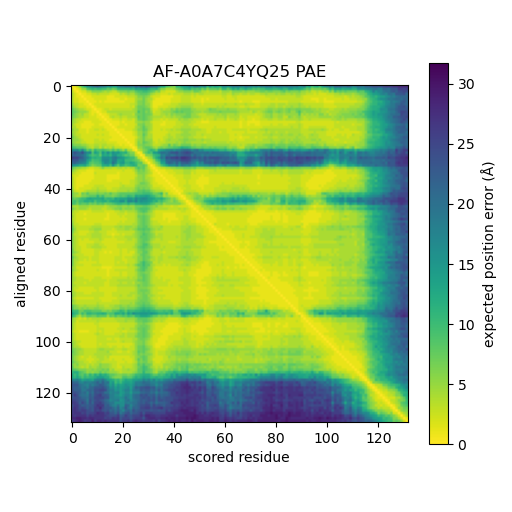N N . ALA A 1 81 ? 10.976 -4.923 -4.235 1.00 95.06 81 ALA A N 1
ATOM 648 C CA . ALA A 1 81 ? 9.779 -4.457 -4.934 1.00 95.06 81 ALA A CA 1
ATOM 649 C C . ALA A 1 81 ? 9.791 -4.832 -6.425 1.00 95.06 81 ALA A C 1
ATOM 651 O O . ALA A 1 81 ? 8.816 -5.357 -6.959 1.00 95.06 81 ALA A O 1
ATOM 652 N N . SER A 1 82 ? 10.919 -4.612 -7.106 1.00 93.44 82 SER A N 1
ATOM 653 C CA . SER A 1 82 ? 11.064 -4.949 -8.524 1.00 93.44 82 SER A CA 1
ATOM 654 C C . SER A 1 82 ? 10.966 -6.454 -8.764 1.00 93.44 82 SER A C 1
ATOM 656 O O . SER A 1 82 ? 10.330 -6.873 -9.729 1.00 93.44 82 SER A O 1
ATOM 658 N N . HIS A 1 83 ? 11.566 -7.273 -7.897 1.00 95.44 83 HIS A N 1
ATOM 659 C CA . HIS A 1 83 ? 11.455 -8.725 -7.987 1.00 95.44 83 HIS A CA 1
ATOM 660 C C . HIS A 1 83 ? 10.012 -9.188 -7.762 1.00 95.44 83 HIS A C 1
ATOM 662 O O . HIS A 1 83 ? 9.514 -10.016 -8.523 1.00 95.44 83 HIS A O 1
ATOM 668 N N . TYR A 1 84 ? 9.323 -8.620 -6.769 1.00 95.31 84 TYR A N 1
ATOM 669 C CA . TYR A 1 84 ? 7.923 -8.923 -6.497 1.00 95.31 84 TYR A CA 1
ATOM 670 C C . TYR A 1 84 ? 7.016 -8.577 -7.689 1.00 95.31 84 TYR A C 1
ATOM 672 O O . TYR A 1 84 ? 6.261 -9.439 -8.138 1.00 95.31 84 TYR A O 1
ATOM 680 N N . ALA A 1 85 ? 7.144 -7.369 -8.252 1.00 93.12 85 ALA A N 1
ATOM 681 C CA . ALA A 1 85 ? 6.377 -6.946 -9.427 1.00 93.12 85 ALA A CA 1
ATOM 682 C C . ALA A 1 85 ? 6.630 -7.866 -10.634 1.00 93.12 85 ALA A C 1
ATOM 684 O O . ALA A 1 85 ? 5.691 -8.384 -11.232 1.00 93.12 85 ALA A O 1
ATOM 685 N N . LYS A 1 86 ? 7.902 -8.168 -10.935 1.00 92.06 86 LYS A N 1
ATOM 686 C CA . LYS A 1 86 ? 8.273 -9.079 -12.033 1.00 92.06 86 LYS A CA 1
ATOM 687 C C . LYS A 1 86 ? 7.714 -10.487 -11.852 1.00 92.06 86 LYS A C 1
ATOM 689 O O . LYS A 1 86 ? 7.301 -11.104 -12.825 1.00 92.06 86 LYS A O 1
ATOM 694 N N . LYS A 1 87 ? 7.724 -11.008 -10.621 1.00 92.50 87 LYS A N 1
ATOM 695 C CA . LYS A 1 87 ? 7.203 -12.344 -10.309 1.00 92.50 87 LYS A CA 1
ATOM 696 C C . LYS A 1 87 ? 5.683 -12.417 -10.462 1.00 92.50 87 LYS A C 1
ATOM 698 O O . LYS A 1 87 ? 5.170 -13.473 -10.818 1.00 92.50 87 LYS A O 1
ATOM 703 N N . ARG A 1 88 ? 4.972 -11.330 -10.153 1.00 87.81 88 ARG A N 1
ATOM 704 C CA . ARG A 1 88 ? 3.517 -11.243 -10.318 1.00 87.81 88 ARG A CA 1
ATOM 705 C C . ARG A 1 88 ? 3.104 -11.103 -11.784 1.00 87.81 88 ARG A C 1
ATOM 707 O O . ARG A 1 88 ? 2.113 -11.718 -12.159 1.00 87.81 88 ARG A O 1
ATOM 714 N N . GLY A 1 89 ? 3.877 -10.371 -12.587 1.00 80.00 89 GLY A N 1
ATOM 715 C CA . GLY A 1 89 ? 3.512 -10.042 -13.968 1.00 80.00 89 GLY A CA 1
ATOM 716 C C . GLY A 1 89 ? 2.442 -8.952 -14.023 1.00 80.00 89 GLY A C 1
ATOM 717 O O . GLY A 1 89 ? 2.188 -8.290 -13.020 1.00 80.00 89 GLY A O 1
ATOM 718 N N . ASP A 1 90 ? 1.823 -8.748 -15.182 1.00 78.81 90 ASP A N 1
ATOM 719 C CA . ASP A 1 90 ? 0.713 -7.799 -15.311 1.00 78.81 90 ASP A CA 1
ATOM 720 C C . ASP A 1 90 ? -0.476 -8.224 -14.420 1.00 78.81 90 ASP A C 1
ATOM 722 O O . ASP A 1 90 ? -0.719 -9.426 -14.262 1.00 78.81 90 ASP A O 1
ATOM 726 N N . PRO A 1 91 ? -1.226 -7.279 -13.815 1.00 86.12 91 PRO A N 1
ATOM 727 C CA . PRO A 1 91 ? -1.198 -5.829 -14.026 1.00 86.12 91 PRO A CA 1
ATOM 728 C C . PRO A 1 91 ? -0.524 -5.084 -12.858 1.00 86.12 91 PRO A C 1
ATOM 730 O O . PRO A 1 91 ? -1.192 -4.345 -12.145 1.00 86.12 91 PRO A O 1
ATOM 733 N N . TYR A 1 92 ? 0.766 -5.294 -12.581 1.00 93.88 92 TYR A N 1
ATOM 734 C CA . TYR A 1 92 ? 1.435 -4.655 -11.436 1.00 93.88 92 TYR A CA 1
ATOM 735 C C . TYR A 1 92 ? 2.527 -3.673 -11.859 1.00 93.88 92 TYR A C 1
ATOM 737 O O . TYR A 1 92 ? 3.438 -4.019 -12.611 1.00 93.88 92 TYR A O 1
ATOM 745 N N . VAL A 1 93 ? 2.501 -2.470 -11.281 1.00 93.81 93 VAL A N 1
ATOM 746 C CA . VAL A 1 93 ? 3.494 -1.418 -11.526 1.00 93.81 93 VAL A CA 1
ATOM 747 C C . VAL A 1 93 ? 4.345 -1.148 -10.286 1.00 93.81 93 VAL A C 1
ATOM 749 O O . VAL A 1 93 ? 3.871 -1.155 -9.148 1.00 93.81 93 VAL A O 1
ATOM 752 N N . LEU A 1 94 ? 5.638 -0.900 -10.512 1.00 94.81 94 LEU A N 1
ATOM 753 C CA . LEU A 1 94 ? 6.562 -0.437 -9.479 1.00 94.81 94 LEU A CA 1
ATOM 754 C C . LEU A 1 94 ? 6.394 1.070 -9.270 1.00 94.81 94 LEU A C 1
ATOM 756 O O . LEU A 1 94 ? 6.490 1.854 -10.215 1.00 94.81 94 LEU A O 1
ATOM 760 N N . CYS A 1 95 ? 6.257 1.481 -8.017 1.00 95.50 95 CYS A N 1
ATOM 761 C CA . CYS A 1 95 ? 6.143 2.870 -7.606 1.00 95.50 95 CYS A CA 1
ATOM 762 C C . CYS A 1 95 ? 7.252 3.268 -6.632 1.00 95.50 95 CYS A C 1
ATOM 764 O O . CYS A 1 95 ? 7.672 2.480 -5.786 1.00 95.50 95 CYS A O 1
ATOM 766 N N . GLY A 1 96 ? 7.696 4.520 -6.716 1.00 96.06 96 GLY A N 1
ATOM 767 C CA . GLY A 1 96 ? 8.496 5.158 -5.671 1.00 96.06 96 GLY A CA 1
ATOM 768 C C . GLY A 1 96 ? 7.577 5.889 -4.699 1.00 96.06 96 GLY A C 1
ATOM 769 O O . GLY A 1 96 ? 6.678 6.608 -5.138 1.00 96.06 96 GLY A O 1
ATOM 770 N N . VAL A 1 97 ? 7.785 5.726 -3.392 1.00 95.75 97 VAL A N 1
ATOM 771 C CA . VAL A 1 97 ? 7.029 6.477 -2.379 1.00 95.75 97 VAL A CA 1
ATOM 772 C C . VAL A 1 97 ? 7.655 7.863 -2.244 1.00 95.75 97 VAL A C 1
ATOM 774 O O . VAL A 1 97 ? 8.772 8.001 -1.750 1.00 95.75 97 VAL A O 1
ATOM 777 N N . LYS A 1 98 ? 6.950 8.895 -2.714 1.00 94.31 98 LYS A N 1
ATOM 778 C CA . LYS A 1 98 ? 7.411 10.291 -2.673 1.00 94.31 98 LYS A CA 1
ATOM 779 C C . LYS A 1 98 ? 7.334 10.871 -1.265 1.00 94.31 98 LYS A C 1
ATOM 781 O O . LYS A 1 98 ? 8.238 11.586 -0.847 1.00 94.31 98 LYS A O 1
ATOM 786 N N . SER A 1 99 ? 6.238 10.606 -0.564 1.00 93.94 99 SER A N 1
ATOM 787 C CA . SER A 1 99 ? 5.994 11.111 0.786 1.00 93.94 99 SER A CA 1
ATOM 788 C C . SER A 1 99 ? 4.991 10.235 1.518 1.00 93.94 99 SER A C 1
ATOM 790 O O . SER A 1 99 ? 4.141 9.597 0.892 1.00 93.94 99 SER A O 1
ATOM 792 N N . THR A 1 100 ? 5.070 10.268 2.843 1.00 94.31 100 THR A N 1
ATOM 793 C CA . THR A 1 100 ? 4.124 9.620 3.752 1.00 94.31 100 THR A CA 1
ATOM 794 C C . THR A 1 100 ? 3.610 10.634 4.759 1.00 94.31 100 THR A C 1
ATOM 796 O O . THR A 1 100 ? 4.410 11.394 5.309 1.00 94.31 100 THR A O 1
ATOM 799 N N . ARG A 1 101 ? 2.308 10.633 5.038 1.00 95.00 101 ARG A N 1
ATOM 800 C CA . ARG A 1 101 ? 1.722 11.430 6.125 1.00 95.00 101 ARG A CA 1
ATOM 801 C C . ARG A 1 101 ? 0.754 10.593 6.941 1.00 95.00 101 ARG A C 1
ATOM 803 O O . ARG A 1 101 ? 0.104 9.710 6.397 1.00 95.00 101 ARG A O 1
ATOM 810 N N . VAL A 1 102 ? 0.645 10.894 8.227 1.00 93.19 102 VAL A N 1
ATOM 811 C CA . VAL A 1 102 ? -0.385 10.302 9.086 1.00 93.19 102 VAL A CA 1
ATOM 812 C C . VAL A 1 102 ? -1.738 10.918 8.737 1.00 93.19 102 VAL A C 1
ATOM 814 O O . VAL A 1 102 ? -1.820 12.129 8.531 1.00 93.19 102 VAL A O 1
ATOM 817 N N . VAL A 1 103 ? -2.773 10.084 8.668 1.00 90.94 103 VAL A N 1
ATOM 818 C CA . VAL A 1 103 ? -4.171 10.500 8.512 1.00 90.94 103 VAL A CA 1
ATOM 819 C C . VAL A 1 103 ? -4.830 10.439 9.885 1.00 90.94 103 VAL A C 1
ATOM 821 O O . VAL A 1 103 ? -4.781 9.403 10.550 1.00 90.94 103 VAL A O 1
ATOM 824 N N . ASN A 1 104 ? -5.403 11.553 10.336 1.00 89.38 104 ASN A N 1
ATOM 825 C CA . ASN A 1 104 ? -6.074 11.610 11.635 1.00 89.38 104 ASN A CA 1
ATOM 826 C C . ASN A 1 104 ? -7.529 11.099 11.560 1.00 89.38 104 ASN A C 1
ATOM 828 O O . ASN A 1 104 ? -8.073 10.872 10.478 1.00 89.38 104 ASN A O 1
ATOM 832 N N . GLN A 1 105 ? -8.161 10.907 12.723 1.00 85.38 105 GLN A N 1
ATOM 833 C CA . GLN A 1 105 ? -9.549 10.431 12.799 1.00 85.38 105 GLN A CA 1
ATOM 834 C C . GLN A 1 105 ? -10.550 11.393 12.148 1.00 85.38 105 GLN A C 1
ATOM 836 O O . GLN A 1 105 ? -11.451 10.929 11.455 1.00 85.38 105 GLN A O 1
ATOM 841 N N . ASP A 1 106 ? -10.376 12.706 12.303 1.00 86.56 106 ASP A N 1
ATOM 842 C CA . ASP A 1 106 ? -11.289 13.696 11.720 1.00 86.56 106 ASP A CA 1
ATOM 843 C C . ASP A 1 106 ? -11.300 13.622 10.185 1.00 86.56 106 ASP A C 1
ATOM 845 O O . ASP A 1 106 ? -12.358 13.691 9.563 1.00 86.56 106 ASP A O 1
ATOM 849 N N . GLU A 1 107 ? -10.135 13.428 9.563 1.00 85.88 107 GLU A N 1
ATOM 850 C CA . GLU A 1 107 ? -10.001 13.221 8.121 1.00 85.88 107 GLU A CA 1
ATOM 851 C C . GLU A 1 107 ? -10.690 11.927 7.671 1.00 85.88 107 GLU A C 1
ATOM 853 O O . GLU A 1 107 ? -11.368 11.920 6.644 1.00 85.88 107 GLU A O 1
ATOM 858 N N . ILE A 1 108 ? -10.560 10.840 8.439 1.00 87.00 108 ILE A N 1
ATOM 859 C CA . ILE A 1 108 ? -11.231 9.564 8.142 1.00 87.00 108 ILE A CA 1
ATOM 860 C C . ILE A 1 108 ? -12.756 9.736 8.168 1.00 87.00 108 ILE A C 1
ATOM 862 O O . ILE A 1 108 ? -13.442 9.310 7.236 1.00 87.00 108 ILE A O 1
ATOM 866 N N . GLU A 1 109 ? -13.297 10.383 9.202 1.00 85.62 109 GLU A N 1
ATOM 867 C CA . GLU A 1 109 ? -14.742 10.610 9.318 1.00 85.62 109 GLU A CA 1
ATOM 868 C C . GLU A 1 109 ? -15.261 11.567 8.236 1.00 85.62 109 GLU A C 1
ATOM 870 O O . GLU A 1 109 ? -16.334 11.345 7.668 1.00 85.62 109 GLU A O 1
ATOM 875 N N . GLN A 1 110 ? -14.479 12.586 7.863 1.00 85.81 110 GLN A N 1
ATOM 876 C CA . GLN A 1 110 ? -14.797 13.439 6.717 1.00 85.81 110 GLN A CA 1
ATOM 877 C C . GLN A 1 110 ? -14.879 12.624 5.423 1.00 85.81 110 GLN A C 1
ATOM 879 O O . GLN A 1 110 ? -15.869 12.745 4.697 1.00 85.81 110 GLN A O 1
ATOM 884 N N . PHE A 1 111 ? -13.906 11.745 5.159 1.00 84.50 111 PHE A N 1
ATOM 885 C CA . PHE A 1 111 ? -13.937 10.852 3.998 1.00 84.50 111 PHE A CA 1
ATOM 886 C C . PHE A 1 111 ? -15.201 9.988 3.974 1.00 84.50 111 PHE A C 1
ATOM 888 O O . PHE A 1 111 ? -15.871 9.932 2.940 1.00 84.50 111 PHE A O 1
ATOM 895 N N . ARG A 1 112 ? -15.562 9.388 5.116 1.00 81.81 112 ARG A N 1
ATOM 896 C CA . ARG A 1 112 ? -16.779 8.579 5.272 1.00 81.81 112 ARG A CA 1
ATOM 897 C C . ARG A 1 112 ? -18.054 9.390 5.024 1.00 81.81 112 ARG A C 1
ATOM 899 O O . ARG A 1 112 ? -18.996 8.879 4.429 1.00 81.81 112 ARG A O 1
ATOM 906 N N . SER A 1 113 ? -18.095 10.651 5.452 1.00 81.00 113 SER A N 1
ATOM 907 C CA . SER A 1 113 ? -19.271 11.512 5.262 1.00 81.00 113 SER A CA 1
ATOM 908 C C . SER A 1 113 ? -19.485 11.948 3.806 1.00 81.00 113 SER A C 1
ATOM 910 O O . SER A 1 113 ? -20.628 12.059 3.363 1.00 81.00 113 SER A O 1
ATOM 912 N N . ILE A 1 114 ? -18.398 12.176 3.060 1.00 78.19 114 ILE A N 1
ATOM 913 C CA . ILE A 1 114 ? -18.431 12.589 1.646 1.00 78.19 114 ILE A CA 1
ATOM 914 C C . ILE A 1 114 ? -18.706 11.383 0.739 1.00 78.19 114 ILE A C 1
ATOM 916 O O . ILE A 1 114 ? -19.399 11.514 -0.268 1.00 78.19 114 ILE A O 1
ATOM 920 N N . HIS A 1 115 ? -18.199 10.210 1.119 1.00 69.31 115 HIS A N 1
ATOM 921 C CA . HIS A 1 115 ? -18.404 8.943 0.423 1.00 69.31 115 HIS A CA 1
ATOM 922 C C . HIS A 1 115 ? -19.131 7.974 1.358 1.00 69.31 115 HIS A C 1
ATOM 924 O O . HIS A 1 115 ? -18.503 7.045 1.872 1.00 69.31 115 HIS A O 1
ATOM 930 N N . PRO A 1 116 ? -20.435 8.189 1.626 1.00 59.78 116 PRO A N 1
ATOM 931 C CA . PRO A 1 116 ? -21.195 7.249 2.428 1.00 59.78 116 PRO A CA 1
ATOM 932 C C . PRO A 1 116 ? -21.141 5.900 1.716 1.00 59.78 116 PRO A C 1
ATOM 934 O O . PRO A 1 116 ? -21.655 5.762 0.605 1.00 59.78 116 PRO A O 1
ATOM 937 N N . GLY A 1 117 ? -20.463 4.928 2.329 1.00 57.06 117 GLY A N 1
ATOM 938 C CA . GLY A 1 117 ? -20.406 3.569 1.806 1.00 57.06 117 GLY A CA 1
ATOM 939 C C . GLY A 1 117 ? -21.820 3.046 1.556 1.00 57.06 117 GLY A C 1
ATOM 940 O O . GLY A 1 117 ? -22.775 3.470 2.215 1.00 57.06 117 GLY A O 1
ATOM 941 N N . GLU A 1 118 ? -21.975 2.126 0.605 1.00 54.97 118 GLU A N 1
ATOM 942 C CA . GLU A 1 118 ? -23.283 1.554 0.251 1.00 54.97 118 GLU A CA 1
ATOM 943 C C . GLU A 1 118 ? -24.040 1.014 1.483 1.00 54.97 118 GLU A C 1
ATOM 945 O O . GLU A 1 118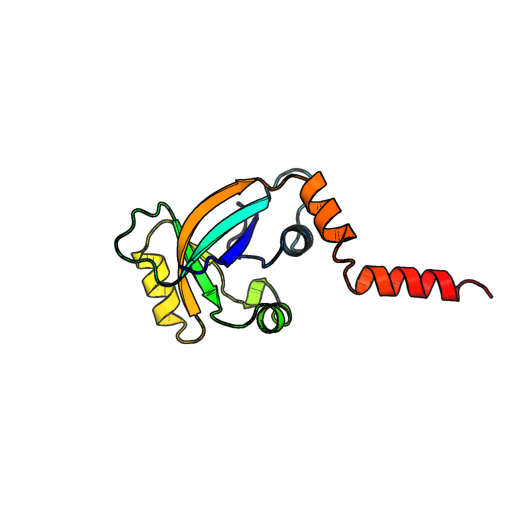 ? -25.265 1.128 1.563 1.00 54.97 118 GLU A O 1
ATOM 950 N N . ASP A 1 119 ? -23.313 0.535 2.498 1.00 53.84 119 ASP A N 1
ATOM 951 C CA . ASP A 1 119 ? -23.856 0.086 3.785 1.00 53.84 119 ASP A CA 1
ATOM 952 C C . ASP A 1 119 ? -24.572 1.183 4.589 1.00 53.84 119 ASP A C 1
ATOM 954 O O . ASP A 1 119 ? -25.537 0.899 5.304 1.00 53.84 119 ASP A O 1
ATOM 958 N N . ASP A 1 120 ? -24.151 2.441 4.465 1.00 56.16 120 ASP A N 1
ATOM 959 C CA . ASP A 1 120 ? -24.770 3.574 5.156 1.00 56.16 120 ASP A CA 1
ATOM 960 C C . ASP A 1 120 ? -26.071 4.004 4.456 1.00 56.16 120 ASP A C 1
ATOM 962 O O . ASP A 1 120 ? -27.055 4.377 5.103 1.00 56.16 120 ASP A O 1
ATOM 966 N N . ILE A 1 121 ? -26.131 3.842 3.128 1.00 56.88 121 ILE A N 1
ATOM 967 C CA . ILE A 1 121 ? -27.361 3.983 2.335 1.00 56.88 121 ILE A CA 1
ATOM 968 C C . ILE A 1 121 ? -28.337 2.849 2.674 1.00 56.88 121 ILE A C 1
ATOM 970 O O . ILE A 1 121 ? -29.510 3.110 2.939 1.00 56.88 121 ILE A O 1
ATOM 974 N N . LEU A 1 122 ? -27.863 1.602 2.746 1.00 55.56 122 LEU A N 1
ATOM 975 C CA . LEU A 1 122 ? -28.659 0.435 3.140 1.00 55.56 122 LEU A CA 1
ATOM 976 C C . LEU A 1 122 ? -29.190 0.543 4.577 1.00 55.56 122 LEU A C 1
ATOM 978 O O . LEU A 1 122 ? -30.354 0.218 4.824 1.00 55.56 122 LEU A O 1
ATOM 982 N N . LYS A 1 123 ? -28.388 1.038 5.529 1.00 56.75 123 LYS A N 1
ATOM 983 C CA . LYS A 1 123 ? -28.845 1.337 6.899 1.00 56.75 123 LYS A CA 1
ATOM 984 C C . LYS A 1 123 ? -29.897 2.442 6.920 1.00 56.75 123 LYS A C 1
ATOM 986 O O . LYS A 1 123 ? -30.927 2.270 7.571 1.00 56.75 123 LYS A O 1
ATOM 991 N N . LYS A 1 124 ? -29.688 3.540 6.185 1.00 56.94 124 LYS A N 1
ATOM 992 C CA . LYS A 1 124 ? -30.679 4.623 6.075 1.00 56.94 124 LYS A CA 1
ATOM 993 C C . LYS A 1 124 ? -31.981 4.142 5.431 1.00 56.94 124 LYS A C 1
ATOM 995 O O . LYS A 1 124 ? -33.046 4.465 5.944 1.00 56.94 124 LYS A O 1
ATOM 1000 N N . LEU A 1 125 ? -31.922 3.317 4.384 1.00 58.88 125 LEU A N 1
ATOM 1001 C CA . LEU A 1 125 ? -33.101 2.709 3.752 1.00 58.88 125 LEU A CA 1
ATOM 1002 C C . LEU A 1 125 ? -33.865 1.796 4.724 1.00 58.88 125 LEU A C 1
ATOM 1004 O O . LEU A 1 125 ? -35.083 1.918 4.842 1.00 58.88 125 LEU A O 1
ATOM 1008 N N . LYS A 1 126 ? -33.162 0.957 5.497 1.00 58.53 126 LYS A N 1
ATOM 1009 C CA . LYS A 1 126 ? -33.784 0.107 6.531 1.00 58.53 126 LYS A CA 1
ATOM 1010 C C . LYS A 1 126 ? -34.462 0.908 7.648 1.00 58.53 126 LYS A C 1
ATOM 1012 O O . LYS A 1 126 ? -35.467 0.455 8.182 1.00 58.53 126 LYS A O 1
ATOM 1017 N N . MET A 1 127 ? -33.956 2.096 7.987 1.00 59.28 127 MET A N 1
ATOM 1018 C CA . MET A 1 127 ? -34.596 2.994 8.962 1.00 59.28 127 MET A CA 1
ATOM 1019 C C . MET A 1 127 ? -35.846 3.705 8.415 1.00 59.28 127 MET A C 1
ATOM 1021 O O . MET A 1 127 ? -36.656 4.198 9.198 1.00 59.28 127 MET A O 1
ATOM 1025 N N . PHE A 1 128 ? -36.025 3.780 7.093 1.00 59.44 128 PHE A N 1
ATOM 1026 C CA . PHE A 1 128 ? -37.269 4.275 6.493 1.00 59.44 128 PHE A CA 1
ATOM 1027 C C . PHE A 1 128 ? -38.362 3.200 6.445 1.00 59.44 128 PHE A C 1
ATOM 1029 O O . PHE A 1 128 ? -39.537 3.544 6.566 1.00 59.44 128 PHE A O 1
ATOM 1036 N N . ASP A 1 129 ? -37.981 1.926 6.332 1.00 55.53 129 ASP A N 1
ATOM 1037 C CA . ASP A 1 129 ? -38.909 0.791 6.210 1.00 55.53 129 ASP A CA 1
ATOM 1038 C C . ASP A 1 129 ? -39.548 0.365 7.551 1.00 55.53 129 ASP A C 1
ATOM 1040 O O . ASP A 1 129 ? -40.548 -0.346 7.581 1.00 55.53 129 ASP A O 1
ATOM 1044 N N . THR A 1 130 ? -39.033 0.848 8.687 1.00 54.59 130 THR A N 1
ATOM 1045 C CA . THR A 1 130 ? -39.628 0.636 10.023 1.00 54.59 130 THR A CA 1
ATOM 1046 C C . THR A 1 130 ? -40.733 1.635 10.384 1.00 54.59 130 THR A C 1
ATOM 1048 O O . THR A 1 130 ? -41.201 1.654 11.520 1.00 54.59 130 THR A O 1
ATOM 1051 N N . ARG A 1 131 ? -41.210 2.443 9.427 1.00 50.50 131 ARG A N 1
ATOM 1052 C CA . ARG A 1 131 ? -42.472 3.189 9.559 1.00 50.50 131 ARG A CA 1
ATOM 1053 C C . ARG A 1 131 ? -43.645 2.358 9.028 1.00 50.50 131 ARG A C 1
ATOM 1055 O O . ARG A 1 131 ? -44.234 2.701 8.004 1.00 50.50 131 ARG A O 1
ATOM 1062 N N . LYS A 1 132 ? -43.985 1.281 9.735 1.00 43.28 132 LYS A N 1
ATOM 1063 C CA . LYS A 1 132 ? -45.300 0.631 9.673 1.00 43.28 132 LYS A CA 1
ATOM 1064 C C . LYS A 1 132 ? -45.745 0.212 11.062 1.00 43.28 132 LYS A C 1
ATOM 1066 O O . LYS A 1 132 ? -44.900 -0.340 11.795 1.00 43.28 132 LYS A O 1
#

Secondary structure (DSSP, 8-state):
---EEEEEETT-S--BSSHHHHHHTT--TTT--EEEEEEEES--S---S-EEEEE-S-HHHHHTS-GGGS--EEES-HHHHHHHHHHH-TTEEEEEEEEEEEPPHHHHHHHHHHS--HHHHHHHHHHHHT--

pLDDT: mean 83.87, std 14.23, range [43.28, 96.62]